Protein AF-A0A3B9GU59-F1 (afdb_monomer_lite)

pLDDT: mean 86.85, std 10.46, range [57.56, 96.44]

Sequence (47 aa):
MKWTELSDNWCPVARTLSVVGDRWTLLILRDCFLGLSRFEQFIESSG

Organism: NCBI:txid81029

Secondary structure (DSSP, 8-state):
--HHHHTT-S-HHHHHHHHH-STTHHHHHHHHHTT--SHHHHHHHH-

Foldseek 3Di:
DPLVVQCPDPDPVSNVCSPQVDPCNVVVVVVVVVVDDDPVSSVVSRD

Radius of gyration: 13.11 Å; chains: 1; bounding box: 29×14×35 Å

InterPro domains:
  IPR002577 Helix-turn-helix, HxlR type [PS51118] (11-47)
  IPR036388 Winged helix-like DNA-binding domain superfamily [G3DSA:1.10.10.10] (2-47)
  IPR036390 Winged helix DNA-binding domain superfamily [SSF46785] (5-45)

Structure (mmCIF, N/CA/C/O backbone):
data_AF-A0A3B9GU59-F1
#
_entry.id   AF-A0A3B9GU59-F1
#
loop_
_atom_site.group_PDB
_atom_site.id
_atom_site.type_symbol
_atom_site.label_atom_id
_atom_site.label_alt_id
_atom_site.label_comp_id
_atom_site.label_asym_id
_atom_site.label_entity_id
_atom_site.l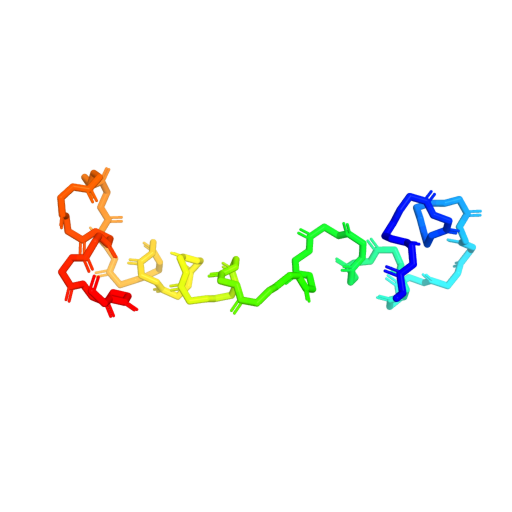abel_seq_id
_atom_site.pdbx_PDB_ins_code
_atom_site.Cartn_x
_atom_site.Cartn_y
_atom_site.Cartn_z
_atom_site.occupancy
_atom_site.B_iso_or_equiv
_atom_site.auth_seq_id
_atom_site.auth_comp_id
_atom_site.auth_asym_id
_atom_site.auth_atom_id
_atom_site.pdbx_PDB_model_num
ATOM 1 N N . MET A 1 1 ? 16.792 -3.671 -8.706 1.00 57.56 1 MET A N 1
ATOM 2 C CA . MET A 1 1 ? 16.040 -3.634 -9.978 1.00 57.56 1 MET A CA 1
ATOM 3 C C . MET A 1 1 ? 15.552 -2.204 -10.160 1.00 57.56 1 MET A C 1
ATOM 5 O O . MET A 1 1 ? 14.907 -1.698 -9.251 1.00 57.56 1 MET A O 1
ATOM 9 N N . LYS A 1 2 ? 15.962 -1.500 -11.221 1.00 64.19 2 LYS A N 1
ATOM 10 C CA . LYS A 1 2 ? 15.529 -0.115 -11.466 1.00 64.19 2 LYS A CA 1
ATOM 11 C C . LYS A 1 2 ? 14.164 -0.143 -12.151 1.00 64.19 2 LYS A C 1
ATOM 13 O O . LYS A 1 2 ? 14.074 -0.435 -13.336 1.00 64.19 2 LYS A O 1
ATOM 18 N N . TRP A 1 3 ? 13.108 0.135 -11.396 1.00 65.62 3 TRP A N 1
ATOM 19 C CA . TRP A 1 3 ? 11.720 0.093 -11.873 1.00 65.62 3 TRP A CA 1
ATOM 20 C C . TRP A 1 3 ? 11.451 1.031 -13.062 1.00 65.62 3 TRP A C 1
ATOM 22 O O . TRP A 1 3 ? 10.652 0.705 -13.931 1.00 65.62 3 TRP A O 1
ATOM 32 N N . THR A 1 4 ? 12.189 2.137 -13.160 1.00 63.44 4 THR A N 1
ATOM 33 C CA . THR A 1 4 ? 12.138 3.093 -14.278 1.00 63.44 4 THR A CA 1
ATOM 34 C C . THR A 1 4 ? 12.684 2.556 -15.602 1.00 63.44 4 THR A C 1
ATOM 36 O O . THR A 1 4 ? 12.328 3.076 -16.650 1.00 63.44 4 THR A O 1
ATOM 39 N N . GLU A 1 5 ? 13.523 1.518 -15.594 1.00 70.25 5 GLU A N 1
ATOM 40 C CA . GLU A 1 5 ? 14.030 0.904 -16.834 1.00 70.25 5 GLU A CA 1
ATOM 41 C C . GLU A 1 5 ? 13.033 -0.124 -17.406 1.00 70.25 5 GLU A C 1
ATOM 43 O O . GLU A 1 5 ? 13.089 -0.467 -18.583 1.00 70.25 5 GLU A O 1
ATOM 48 N N . LEU A 1 6 ? 12.083 -0.601 -16.590 1.00 73.44 6 LEU A N 1
ATOM 49 C CA . LEU A 1 6 ? 11.058 -1.566 -17.003 1.00 73.44 6 LEU A CA 1
ATOM 50 C C . LEU A 1 6 ? 9.860 -0.909 -17.705 1.00 73.44 6 LEU A C 1
ATOM 52 O O . LEU A 1 6 ? 9.152 -1.590 -18.444 1.00 73.44 6 LEU A O 1
ATOM 56 N N . SER A 1 7 ? 9.628 0.392 -17.501 1.00 70.88 7 SER A N 1
ATOM 57 C CA . SER A 1 7 ? 8.488 1.101 -18.099 1.00 70.88 7 SER A CA 1
ATOM 58 C C . SER A 1 7 ? 8.606 1.277 -19.615 1.00 70.88 7 SER A C 1
ATOM 60 O O . SER A 1 7 ? 7.584 1.316 -20.293 1.00 70.88 7 SER A O 1
ATOM 62 N N . ASP A 1 8 ? 9.833 1.345 -20.141 1.00 77.69 8 ASP A N 1
ATOM 63 C CA . ASP A 1 8 ? 10.121 1.514 -21.577 1.00 77.69 8 ASP A CA 1
ATOM 64 C C . ASP A 1 8 ? 10.310 0.165 -22.309 1.00 77.69 8 ASP A C 1
ATOM 66 O O . ASP A 1 8 ? 10.726 0.090 -23.464 1.00 77.69 8 ASP A O 1
ATOM 70 N N . ASN A 1 9 ? 10.021 -0.948 -21.622 1.00 78.88 9 ASN A N 1
ATOM 71 C CA . ASN A 1 9 ? 10.161 -2.294 -22.163 1.00 78.88 9 ASN A CA 1
ATOM 72 C C . ASN A 1 9 ? 8.874 -2.736 -22.889 1.00 78.88 9 ASN A C 1
ATOM 74 O O . ASN A 1 9 ? 7.766 -2.600 -22.368 1.00 78.88 9 ASN A O 1
ATOM 78 N N . TRP A 1 10 ? 9.020 -3.338 -24.073 1.00 83.69 10 TRP A N 1
ATOM 79 C CA . TRP A 1 10 ? 7.913 -3.907 -24.857 1.00 83.69 10 TRP A CA 1
ATOM 80 C C . TRP A 1 10 ? 7.256 -5.125 -24.192 1.00 83.69 10 TRP A C 1
ATOM 82 O O . TRP A 1 10 ? 6.137 -5.496 -24.546 1.00 83.69 10 TRP A O 1
ATOM 92 N N . CYS A 1 11 ? 7.930 -5.760 -23.229 1.00 90.44 11 CYS A N 1
ATOM 93 C CA . CYS A 1 11 ? 7.387 -6.883 -22.480 1.00 90.44 11 CYS A CA 1
ATOM 94 C C . CYS A 1 11 ? 6.234 -6.422 -21.561 1.00 90.44 11 CYS A C 1
ATOM 96 O O . CYS A 1 11 ? 6.473 -5.681 -20.602 1.00 90.44 11 CYS A O 1
ATOM 98 N N . PRO A 1 12 ? 4.989 -6.895 -21.776 1.00 89.19 12 PRO A N 1
ATOM 99 C CA . PRO A 1 12 ? 3.836 -6.448 -20.996 1.00 89.19 12 PRO A CA 1
ATOM 100 C C . PRO A 1 12 ? 3.952 -6.826 -19.516 1.00 89.19 12 PRO A C 1
ATOM 102 O O . PRO A 1 12 ? 3.557 -6.044 -18.659 1.00 89.19 12 PRO A O 1
ATOM 105 N N . VAL A 1 13 ? 4.561 -7.975 -19.205 1.00 91.25 13 VAL A N 1
ATOM 106 C CA . VAL A 1 13 ? 4.802 -8.409 -17.819 1.00 91.25 13 VAL A CA 1
ATOM 107 C C . VAL A 1 13 ? 5.779 -7.466 -17.115 1.00 91.25 13 VAL A C 1
ATOM 109 O O . VAL A 1 13 ? 5.512 -7.028 -15.998 1.00 91.25 13 VAL A O 1
ATOM 112 N N . ALA A 1 14 ? 6.883 -7.109 -17.779 1.00 89.94 14 ALA A N 1
ATOM 113 C CA . ALA A 1 14 ? 7.873 -6.174 -17.246 1.00 89.94 14 ALA A CA 1
ATOM 114 C C . ALA A 1 14 ? 7.252 -4.795 -16.977 1.00 89.94 14 ALA A C 1
ATOM 116 O O . ALA A 1 14 ? 7.459 -4.221 -15.909 1.00 89.94 14 ALA A O 1
ATOM 117 N N . ARG A 1 15 ? 6.426 -4.309 -17.909 1.00 88.44 15 ARG A N 1
ATOM 118 C CA . ARG A 1 15 ? 5.729 -3.026 -17.790 1.00 88.44 15 ARG A CA 1
ATOM 119 C C . ARG A 1 15 ? 4.673 -3.022 -16.683 1.00 88.44 15 ARG A C 1
ATOM 121 O O . ARG A 1 15 ? 4.505 -2.024 -15.998 1.00 88.44 15 ARG A O 1
ATOM 128 N N . THR A 1 16 ? 3.962 -4.124 -16.462 1.00 90.44 16 THR A N 1
ATOM 129 C CA . THR A 1 16 ? 3.049 -4.229 -15.314 1.00 90.44 16 THR A CA 1
ATOM 130 C C . THR A 1 16 ? 3.826 -4.238 -13.999 1.00 90.44 16 THR A C 1
ATOM 132 O O . THR A 1 16 ? 3.478 -3.504 -13.074 1.00 90.44 16 THR A O 1
ATOM 135 N N . LEU A 1 17 ? 4.919 -5.003 -13.922 1.00 90.62 17 LEU A N 1
ATOM 136 C CA . LEU A 1 17 ? 5.775 -5.045 -12.735 1.00 90.62 17 LEU A CA 1
ATOM 137 C C . LEU A 1 17 ? 6.434 -3.695 -12.431 1.00 90.62 17 LEU A C 1
ATOM 139 O O . LEU A 1 17 ? 6.682 -3.416 -11.265 1.00 90.62 17 LEU A O 1
ATOM 143 N N . SER A 1 18 ? 6.654 -2.823 -13.421 1.00 90.25 18 SER A N 1
ATOM 144 C CA . SER A 1 18 ? 7.147 -1.462 -13.165 1.00 90.25 18 SER A CA 1
ATOM 145 C C . SER A 1 18 ? 6.180 -0.606 -12.340 1.00 90.25 18 SER A C 1
ATOM 147 O O . SER A 1 18 ? 6.608 0.393 -11.770 1.00 90.25 18 SER A O 1
ATOM 149 N N . VAL A 1 19 ? 4.893 -0.971 -12.295 1.00 89.44 19 VAL A N 1
ATOM 150 C CA . VAL A 1 19 ? 3.845 -0.241 -11.567 1.00 89.44 19 VAL A CA 1
ATOM 151 C C . VAL A 1 19 ? 3.467 -0.949 -10.271 1.00 89.44 19 VAL A C 1
ATOM 153 O O . VAL A 1 19 ? 3.416 -0.310 -9.229 1.00 89.44 1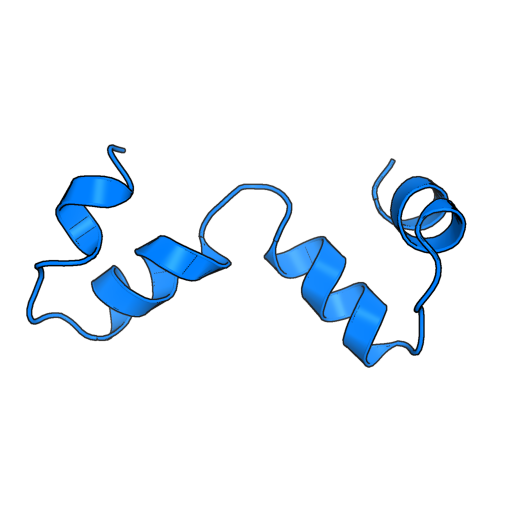9 VAL A O 1
ATOM 156 N N . VAL A 1 20 ? 3.193 -2.256 -10.323 1.00 91.88 20 VAL A N 1
ATOM 157 C CA . VAL A 1 20 ? 2.659 -3.001 -9.163 1.00 91.88 20 VAL A CA 1
ATOM 158 C C . VAL A 1 20 ? 3.692 -3.870 -8.452 1.00 91.88 20 VAL A C 1
ATOM 160 O O . VAL A 1 20 ? 3.363 -4.529 -7.473 1.00 91.88 20 VAL A O 1
ATOM 163 N N . GLY A 1 21 ? 4.920 -3.929 -8.966 1.00 88.69 21 GLY A N 1
ATOM 164 C CA . GLY A 1 21 ? 5.940 -4.866 -8.504 1.00 88.69 21 GLY A CA 1
ATOM 165 C C . GLY A 1 21 ? 6.698 -4.440 -7.249 1.00 88.69 21 GLY A C 1
ATOM 166 O O . GLY A 1 21 ? 7.551 -5.204 -6.796 1.00 88.69 21 GLY A O 1
ATOM 167 N N . ASP A 1 22 ? 6.435 -3.262 -6.676 1.00 89.44 22 ASP A N 1
ATOM 168 C CA . ASP A 1 22 ? 7.053 -2.922 -5.397 1.00 89.44 22 ASP A CA 1
ATOM 169 C C . ASP A 1 22 ? 6.516 -3.794 -4.251 1.00 89.44 22 ASP A C 1
ATOM 171 O O . ASP A 1 22 ? 5.501 -4.484 -4.350 1.00 89.44 22 ASP A O 1
ATOM 175 N N . ARG A 1 23 ? 7.244 -3.755 -3.136 1.00 87.81 23 ARG A N 1
ATOM 176 C CA . ARG A 1 23 ? 7.028 -4.621 -1.978 1.00 87.81 23 ARG A CA 1
ATOM 177 C C . ARG A 1 23 ? 5.621 -4.523 -1.369 1.00 87.81 23 ARG A C 1
ATOM 179 O O . ARG A 1 23 ? 5.171 -5.513 -0.799 1.00 87.81 23 ARG A O 1
ATOM 186 N N . TRP A 1 24 ? 4.953 -3.375 -1.445 1.00 91.69 24 TRP A N 1
ATOM 187 C CA . TRP A 1 24 ? 3.712 -3.111 -0.712 1.00 91.69 24 TRP A CA 1
ATOM 188 C C . TRP A 1 24 ? 2.502 -2.875 -1.615 1.00 91.69 24 TRP A C 1
ATOM 190 O O . TRP A 1 24 ? 1.380 -3.097 -1.163 1.00 91.69 24 TRP A O 1
ATOM 200 N N . THR A 1 25 ? 2.682 -2.496 -2.885 1.00 93.44 25 THR A N 1
ATOM 201 C CA . THR A 1 25 ? 1.542 -2.166 -3.761 1.00 93.44 25 THR A CA 1
ATOM 202 C C . THR A 1 25 ? 0.530 -3.294 -3.900 1.00 93.44 25 THR A C 1
ATOM 204 O O . THR A 1 25 ? -0.669 -3.035 -3.838 1.00 93.44 25 THR A O 1
ATOM 207 N N . LEU A 1 26 ? 0.958 -4.554 -4.021 1.00 93.31 26 LEU A N 1
ATOM 208 C CA . LEU A 1 26 ? 0.004 -5.669 -4.109 1.00 93.31 26 LEU A CA 1
ATOM 209 C C . LEU A 1 26 ? -0.794 -5.879 -2.813 1.00 93.31 2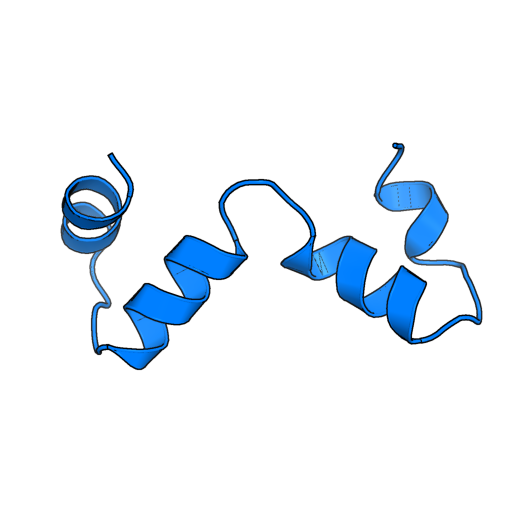6 LEU A C 1
ATOM 211 O O . LEU A 1 26 ? -1.946 -6.306 -2.878 1.00 93.31 26 LEU A O 1
ATOM 215 N N . LEU A 1 27 ? -0.215 -5.561 -1.653 1.00 93.81 27 LEU A N 1
ATOM 216 C CA . LEU A 1 27 ? -0.905 -5.648 -0.364 1.00 93.81 27 LEU A CA 1
ATOM 217 C C . LEU A 1 27 ? -1.942 -4.528 -0.228 1.00 93.81 27 LEU A C 1
ATOM 219 O O . LEU A 1 27 ? -3.091 -4.803 0.105 1.00 93.81 27 LEU A O 1
ATOM 223 N N . ILE A 1 28 ? -1.583 -3.303 -0.615 1.00 94.12 28 ILE A N 1
ATOM 224 C CA . ILE 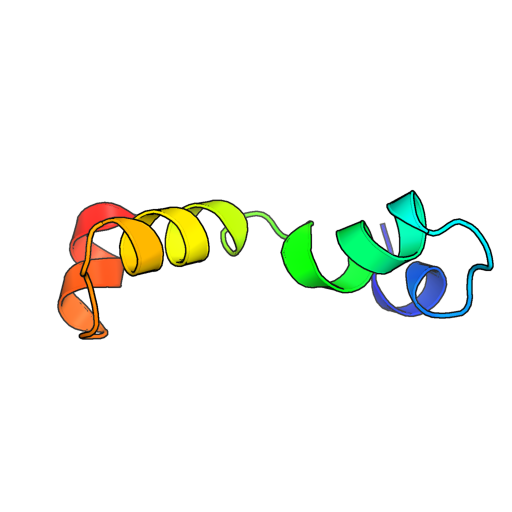A 1 28 ? -2.512 -2.164 -0.643 1.00 94.12 28 ILE A CA 1
ATOM 225 C C . ILE A 1 28 ? -3.653 -2.420 -1.639 1.00 94.12 28 ILE A C 1
ATOM 227 O O . ILE A 1 28 ? -4.817 -2.206 -1.316 1.00 94.12 28 ILE A O 1
ATOM 231 N N . LEU A 1 29 ? -3.350 -2.929 -2.840 1.00 94.75 29 LEU A N 1
ATOM 232 C CA . LEU A 1 29 ? -4.370 -3.265 -3.839 1.00 94.75 29 LEU A CA 1
ATOM 233 C C . LEU A 1 29 ? -5.330 -4.345 -3.335 1.00 94.75 29 LEU A C 1
ATOM 235 O O . LEU A 1 29 ? -6.540 -4.196 -3.496 1.00 94.75 29 LEU A O 1
ATOM 239 N N . ARG A 1 30 ? -4.814 -5.408 -2.705 1.00 94.62 30 ARG A N 1
ATOM 240 C CA . ARG A 1 30 ? -5.639 -6.430 -2.039 1.00 94.62 30 ARG A CA 1
ATOM 241 C C . ARG A 1 30 ? -6.600 -5.779 -1.046 1.00 94.62 30 ARG A C 1
ATOM 243 O O . ARG A 1 30 ? -7.784 -6.094 -1.059 1.00 94.62 30 ARG A O 1
ATOM 250 N N . ASP A 1 31 ? -6.102 -4.867 -0.225 1.00 95.81 31 ASP A N 1
ATOM 251 C CA . ASP A 1 31 ? -6.883 -4.206 0.817 1.00 95.81 31 ASP A CA 1
ATOM 252 C C . ASP A 1 31 ? -7.967 -3.289 0.238 1.00 95.81 31 ASP A C 1
ATOM 254 O O . ASP A 1 31 ? -9.102 -3.300 0.717 1.00 95.81 31 ASP A O 1
ATOM 258 N N . CYS A 1 32 ? -7.681 -2.603 -0.872 1.00 95.56 32 CYS A N 1
ATOM 259 C CA . CYS A 1 32 ? -8.694 -1.883 -1.644 1.00 95.56 32 CYS A CA 1
ATOM 260 C C . CYS A 1 32 ? -9.810 -2.821 -2.133 1.00 95.56 32 CYS A C 1
ATOM 262 O O . CYS A 1 32 ? -10.990 -2.484 -2.033 1.00 95.56 32 CYS A O 1
ATOM 264 N N . PHE A 1 33 ? -9.464 -4.015 -2.632 1.00 96.44 33 PHE A N 1
ATOM 265 C CA . PHE A 1 33 ? -10.454 -5.012 -3.065 1.00 96.44 33 PHE A CA 1
ATOM 266 C C . PHE A 1 33 ? -11.261 -5.608 -1.905 1.00 96.44 33 PHE A C 1
ATOM 268 O O . PHE A 1 33 ? -12.384 -6.061 -2.119 1.00 96.44 33 PHE A O 1
ATOM 275 N N . LEU A 1 34 ? -10.731 -5.569 -0.681 1.00 95.69 34 LEU A N 1
ATOM 276 C CA . LEU A 1 34 ? -11.450 -5.930 0.545 1.00 95.69 34 LEU A CA 1
ATOM 277 C C . LEU A 1 34 ? -12.348 -4.795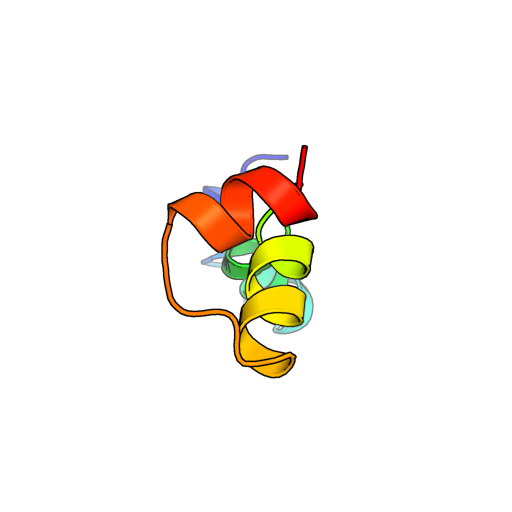 1.072 1.00 95.69 34 LEU A C 1
ATOM 279 O O . LEU A 1 34 ? -13.011 -4.962 2.093 1.00 95.69 34 LEU A O 1
ATOM 283 N N . GLY A 1 35 ? -12.403 -3.654 0.376 1.00 95.88 35 GLY A N 1
ATOM 284 C CA . GLY A 1 35 ? -13.241 -2.511 0.736 1.00 95.88 35 GLY A CA 1
ATOM 285 C C . GLY A 1 35 ? -12.590 -1.533 1.716 1.00 95.88 35 GLY A C 1
ATOM 286 O O . GLY A 1 35 ? -13.261 -0.610 2.185 1.00 95.88 35 GLY A O 1
ATOM 287 N N . LEU A 1 36 ? -11.296 -1.694 2.018 1.00 96.06 36 LEU A N 1
ATOM 288 C CA . LEU A 1 36 ? -10.547 -0.692 2.772 1.00 96.06 36 LEU A CA 1
ATOM 289 C C . LEU A 1 36 ? -10.325 0.535 1.884 1.00 96.06 36 LEU A C 1
ATOM 291 O O . LEU A 1 36 ? -10.021 0.43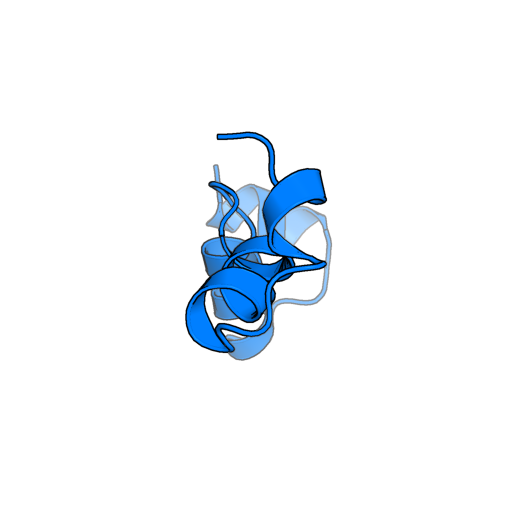0 0.698 1.00 96.06 36 LEU A O 1
ATOM 295 N N . SER A 1 37 ? -10.539 1.719 2.450 1.00 94.94 37 SER A N 1
ATOM 296 C CA . SER A 1 37 ? -10.490 2.983 1.697 1.00 94.94 37 SER A CA 1
ATOM 297 C C . SER A 1 37 ? -9.879 4.139 2.482 1.00 94.94 37 SER A C 1
ATOM 299 O O . SER A 1 37 ? -9.654 5.214 1.924 1.00 94.94 37 SER A O 1
ATOM 301 N N . ARG A 1 38 ? -9.584 3.940 3.772 1.00 94.81 38 ARG A N 1
ATOM 302 C CA . ARG A 1 38 ? -8.928 4.929 4.631 1.00 94.81 38 ARG A CA 1
ATOM 303 C C . ARG A 1 38 ? -7.470 4.561 4.855 1.00 94.81 38 ARG A C 1
ATOM 305 O O . ARG A 1 38 ? -7.139 3.398 5.043 1.00 94.81 38 ARG A O 1
ATOM 312 N N . PHE A 1 39 ? -6.621 5.581 4.927 1.00 92.75 39 PHE A N 1
ATOM 313 C CA . PHE A 1 39 ? -5.189 5.424 5.179 1.00 92.75 39 PHE A CA 1
ATOM 314 C C . PHE A 1 39 ? -4.880 4.608 6.444 1.00 92.75 39 PHE A C 1
ATOM 316 O O . PHE A 1 39 ? -4.068 3.692 6.396 1.00 92.75 39 PHE A O 1
ATOM 323 N N . GLU A 1 40 ? -5.581 4.890 7.543 1.00 94.00 40 GLU A N 1
ATOM 324 C CA . GLU A 1 40 ? -5.425 4.169 8.814 1.00 94.00 40 GLU A CA 1
ATOM 325 C C . GLU A 1 40 ? -5.694 2.666 8.672 1.00 94.00 40 GLU A C 1
ATOM 327 O O . GLU A 1 40 ? -4.962 1.859 9.235 1.00 94.00 40 GLU A O 1
ATOM 332 N N . GLN A 1 41 ? -6.684 2.289 7.854 1.00 93.62 41 GLN A N 1
ATOM 333 C CA . GLN A 1 41 ? -7.017 0.886 7.608 1.00 93.62 41 GLN A CA 1
ATOM 334 C C . GLN A 1 41 ? -5.895 0.162 6.859 1.00 93.62 41 GLN A C 1
ATOM 336 O O . GLN A 1 41 ? -5.627 -0.997 7.149 1.00 93.62 41 GLN A O 1
ATOM 341 N N . PHE A 1 42 ? -5.236 0.841 5.913 1.00 93.38 42 PHE A N 1
ATOM 342 C CA . PHE A 1 42 ? -4.106 0.270 5.179 1.00 93.38 42 PHE A CA 1
ATOM 343 C C . PHE A 1 42 ? -2.866 0.108 6.057 1.00 93.38 42 PHE A C 1
ATOM 345 O O . PHE A 1 42 ? -2.129 -0.855 5.875 1.00 93.38 42 PHE A O 1
ATOM 352 N N . ILE A 1 43 ? -2.620 1.024 7.001 1.00 92.56 43 ILE A N 1
ATOM 353 C CA . ILE A 1 43 ? -1.538 0.851 7.980 1.00 92.56 43 ILE A CA 1
ATOM 354 C C . ILE A 1 43 ? -1.820 -0.397 8.820 1.00 92.56 43 ILE A C 1
ATOM 356 O O . ILE A 1 43 ? -1.006 -1.310 8.840 1.00 92.56 43 ILE A O 1
ATOM 360 N N . GLU A 1 44 ? -3.007 -0.482 9.423 1.00 91.56 44 GLU A N 1
ATOM 361 C CA . GLU A 1 44 ? -3.383 -1.599 10.297 1.00 91.56 44 GLU A CA 1
ATOM 362 C C . GLU A 1 44 ? -3.306 -2.971 9.596 1.00 91.56 44 GLU A C 1
ATOM 364 O O . GLU A 1 44 ? -2.907 -3.962 10.206 1.00 91.56 44 GLU A O 1
ATOM 369 N N . SER A 1 45 ? -3.647 -3.045 8.306 1.00 86.38 45 SER A N 1
ATOM 370 C CA . SER A 1 45 ? -3.622 -4.288 7.522 1.00 86.38 45 SER A CA 1
ATOM 371 C C . SER A 1 45 ? -2.250 -4.657 6.938 1.00 86.38 45 SER A C 1
ATOM 373 O O . SER A 1 45 ? -2.010 -5.834 6.641 1.00 86.38 45 SER A O 1
ATOM 375 N N . SER A 1 46 ? -1.368 -3.673 6.722 1.00 79.50 46 SER A N 1
ATOM 376 C CA . SER A 1 46 ? -0.056 -3.850 6.073 1.00 79.50 46 SER A CA 1
ATOM 377 C C . SER A 1 46 ? 1.105 -3.953 7.064 1.00 79.50 46 SER A C 1
ATOM 379 O O . SER A 1 46 ? 2.165 -4.463 6.681 1.00 79.50 46 SER A O 1
ATOM 381 N N . GLY A 1 47 ? 0.924 -3.473 8.301 1.00 63.72 47 GLY A N 1
ATOM 382 C CA . GLY A 1 47 ? 1.938 -3.453 9.360 1.00 63.72 47 GLY A CA 1
ATOM 383 C C . GLY A 1 47 ? 1.768 -2.301 10.339 1.00 63.72 47 GLY A C 1
ATOM 384 O O . GLY A 1 47 ? 1.931 -1.141 9.898 1.00 63.72 47 GLY A O 1
#